Protein AF-A0AA90SBC0-F1 (afdb_monomer)

pLDDT: mean 90.41, std 7.31, range [60.12, 97.5]

Sequence (65 aa):
MDRFTLCMDRTNGTHGSNNVNYLVVSIAWQGTFILIVWECLDKKGGNSNTDERIAVMERVLNLIL

Structure (mmCIF, N/CA/C/O backbone):
data_AF-A0AA90SBC0-F1
#
_entry.id   AF-A0AA90SBC0-F1
#
loop_
_atom_site.group_PDB
_atom_site.id
_atom_site.type_symbol
_atom_site.label_atom_id
_atom_site.label_alt_id
_atom_site.label_comp_id
_atom_site.label_asym_id
_atom_site.label_entity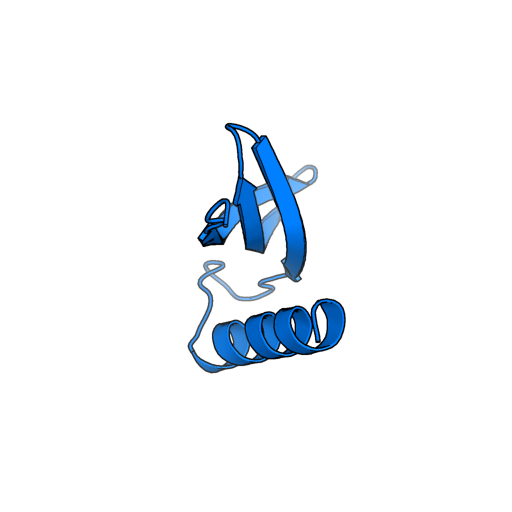_id
_atom_site.label_seq_id
_atom_site.pdbx_PDB_ins_code
_atom_site.Cartn_x
_atom_site.Cartn_y
_atom_site.Cartn_z
_atom_site.occupancy
_atom_site.B_iso_or_equiv
_atom_site.auth_seq_id
_atom_site.auth_comp_id
_atom_site.auth_asym_id
_atom_site.auth_atom_id
_atom_site.pdbx_PDB_model_num
ATOM 1 N N . MET A 1 1 ? -13.150 1.417 23.406 1.00 60.12 1 MET A N 1
ATOM 2 C CA . MET A 1 1 ? -12.445 0.707 22.323 1.00 60.12 1 MET A CA 1
ATOM 3 C C . MET A 1 1 ? -11.275 1.569 21.923 1.00 60.12 1 MET A C 1
ATOM 5 O O . MET A 1 1 ? -11.499 2.722 21.560 1.00 60.12 1 MET A O 1
ATOM 9 N N . ASP A 1 2 ? -10.063 1.044 22.056 1.00 78.44 2 ASP A N 1
ATOM 10 C CA . ASP A 1 2 ? -8.879 1.742 21.568 1.00 78.44 2 ASP A CA 1
ATOM 11 C C . ASP A 1 2 ? -8.985 1.885 20.055 1.00 78.44 2 ASP A C 1
ATOM 13 O O . ASP A 1 2 ? -9.308 0.932 19.345 1.00 78.44 2 ASP A O 1
ATOM 17 N N . ARG A 1 3 ? -8.777 3.108 19.569 1.00 88.50 3 ARG A N 1
ATOM 18 C CA . ARG A 1 3 ? -8.799 3.390 18.139 1.00 88.50 3 ARG A CA 1
ATOM 19 C C . ARG A 1 3 ? -7.421 3.100 17.569 1.00 88.50 3 ARG A C 1
ATOM 21 O O . ARG A 1 3 ? -6.413 3.513 18.139 1.00 88.50 3 ARG A O 1
ATOM 28 N N . PHE A 1 4 ? -7.399 2.422 16.436 1.00 92.31 4 PHE A N 1
ATOM 29 C CA . PHE A 1 4 ? -6.227 2.325 15.584 1.00 92.31 4 PHE A CA 1
ATOM 30 C C . PHE A 1 4 ? -6.495 3.082 14.285 1.00 92.31 4 PHE A C 1
ATOM 32 O O . PHE A 1 4 ? -7.649 3.267 13.891 1.00 92.31 4 PHE A O 1
ATOM 39 N N . THR A 1 5 ? -5.427 3.509 13.622 1.00 94.44 5 THR A N 1
ATOM 40 C CA . THR A 1 5 ? -5.507 4.188 12.327 1.00 94.44 5 THR A CA 1
ATOM 41 C C . THR A 1 5 ? -4.810 3.335 11.285 1.00 94.44 5 THR A C 1
ATOM 43 O O . THR A 1 5 ? -3.664 2.942 11.485 1.00 94.44 5 THR A O 1
ATOM 46 N N . LEU A 1 6 ? -5.483 3.063 10.167 1.00 95.12 6 LEU A N 1
ATOM 47 C CA . LEU A 1 6 ? -4.816 2.536 8.982 1.00 95.12 6 LEU A CA 1
ATOM 48 C C . LEU A 1 6 ? -4.087 3.679 8.276 1.00 95.12 6 LEU A C 1
ATOM 50 O O . LEU A 1 6 ? -4.690 4.707 7.962 1.00 95.12 6 LEU A O 1
ATOM 54 N N . CYS A 1 7 ? -2.797 3.499 8.031 1.00 95.75 7 CYS A N 1
ATOM 55 C CA . CYS A 1 7 ? -1.962 4.466 7.334 1.00 95.75 7 CYS A CA 1
ATOM 56 C C . CYS A 1 7 ? -1.491 3.850 6.021 1.00 95.75 7 CYS A C 1
ATOM 58 O O . CYS A 1 7 ? -0.894 2.778 6.027 1.00 95.75 7 CYS A O 1
ATOM 60 N N . MET A 1 8 ? -1.744 4.534 4.906 1.00 96.19 8 MET A N 1
ATOM 61 C CA . MET A 1 8 ? -1.175 4.187 3.609 1.00 96.19 8 MET A CA 1
ATOM 62 C C . MET A 1 8 ? -0.128 5.231 3.245 1.00 96.19 8 MET A C 1
ATOM 64 O O . MET A 1 8 ? -0.435 6.423 3.231 1.00 96.19 8 MET A O 1
ATOM 68 N N . ASP A 1 9 ? 1.082 4.785 2.936 1.00 94.12 9 ASP A N 1
ATOM 69 C CA . ASP A 1 9 ? 2.169 5.662 2.517 1.00 94.12 9 ASP A CA 1
ATOM 70 C C . ASP A 1 9 ? 2.935 5.064 1.338 1.00 94.12 9 ASP A C 1
ATOM 72 O O . ASP A 1 9 ? 3.024 3.847 1.167 1.00 94.12 9 ASP A O 1
ATOM 76 N N . ARG A 1 10 ? 3.499 5.940 0.509 1.00 92.06 10 ARG A N 1
ATOM 77 C CA . ARG A 1 10 ? 4.468 5.548 -0.510 1.00 92.06 10 ARG A CA 1
ATOM 78 C C . ARG A 1 10 ? 5.849 5.725 0.111 1.00 92.06 10 ARG A C 1
ATOM 80 O O . ARG A 1 10 ? 6.204 6.833 0.500 1.00 92.06 10 ARG A O 1
ATOM 87 N N . THR A 1 11 ? 6.652 4.663 0.154 1.00 90.12 11 THR A N 1
ATOM 88 C CA . THR A 1 11 ? 7.992 4.648 0.761 1.00 90.12 11 THR A CA 1
ATOM 89 C C . THR A 1 11 ? 9.080 4.469 -0.301 1.00 90.12 11 THR A C 1
ATOM 91 O O . THR A 1 11 ? 8.966 3.648 -1.208 1.00 90.12 11 THR A O 1
ATOM 94 N N . ASN A 1 12 ? 10.127 5.303 -0.233 1.00 87.31 12 ASN A N 1
ATOM 95 C CA . ASN A 1 12 ? 11.267 5.293 -1.160 1.00 87.31 12 ASN A CA 1
ATOM 96 C C . ASN A 1 12 ? 12.396 4.525 -0.486 1.00 87.31 12 ASN A C 1
ATOM 98 O O . ASN A 1 12 ? 12.794 4.902 0.614 1.00 87.31 12 ASN A O 1
ATOM 102 N N . GLY A 1 13 ? 12.909 3.490 -1.140 1.00 77.62 13 GLY A N 1
ATOM 103 C CA . GLY A 1 13 ? 14.075 2.748 -0.687 1.00 77.62 13 GLY A CA 1
ATOM 104 C C . GLY A 1 13 ? 15.130 2.637 -1.779 1.00 77.62 13 GLY A C 1
ATOM 105 O O . GLY A 1 13 ? 14.850 2.794 -2.968 1.00 77.62 13 GLY A O 1
ATOM 106 N N . THR A 1 14 ? 16.351 2.324 -1.365 1.00 81.25 14 THR A N 1
ATOM 107 C CA . THR A 1 14 ? 17.423 1.890 -2.258 1.00 81.25 14 THR A CA 1
ATOM 108 C C . THR A 1 14 ? 17.784 0.451 -1.916 1.00 81.25 14 THR A C 1
ATOM 110 O O . THR A 1 14 ? 17.985 0.102 -0.754 1.00 81.25 14 THR A O 1
ATOM 113 N N . HIS A 1 15 ? 17.842 -0.408 -2.929 1.00 77.12 15 HIS A N 1
ATOM 114 C CA . HIS A 1 15 ? 18.396 -1.750 -2.808 1.00 77.12 15 HIS A CA 1
ATOM 115 C C . HIS A 1 15 ? 19.659 -1.816 -3.667 1.00 77.12 15 HIS A C 1
ATOM 117 O O . HIS A 1 15 ? 19.596 -1.974 -4.888 1.00 77.12 15 HIS A O 1
ATOM 123 N N . GLY A 1 16 ? 20.814 -1.601 -3.031 1.00 84.38 16 GLY A N 1
ATOM 124 C CA . GLY A 1 16 ? 22.070 -1.370 -3.744 1.00 84.38 16 GLY A CA 1
ATOM 125 C C . GLY A 1 16 ? 21.982 -0.106 -4.603 1.00 84.38 16 GLY A C 1
ATOM 126 O O . GLY A 1 16 ? 21.712 0.976 -4.087 1.00 84.38 16 GLY A O 1
ATOM 127 N N . SER A 1 17 ? 22.183 -0.248 -5.916 1.00 79.62 17 SER A N 1
ATOM 128 C CA . SER A 1 17 ? 22.070 0.845 -6.894 1.00 79.62 17 SER A CA 1
ATOM 129 C C . SER A 1 17 ? 20.659 1.051 -7.458 1.00 79.62 17 SER A C 1
ATOM 131 O O . SER A 1 17 ? 20.457 1.970 -8.250 1.00 79.62 17 SER A O 1
ATOM 133 N N . ASN A 1 18 ? 19.686 0.211 -7.091 1.00 79.38 18 ASN A N 1
ATOM 134 C CA . ASN A 1 18 ? 18.330 0.274 -7.635 1.00 79.38 18 ASN A CA 1
ATOM 135 C C . ASN A 1 18 ? 17.399 1.038 -6.687 1.00 79.38 18 ASN A C 1
ATOM 137 O O . ASN A 1 18 ? 17.290 0.704 -5.506 1.00 79.38 18 ASN A O 1
ATOM 141 N N . ASN A 1 19 ? 16.696 2.041 -7.216 1.00 83.50 19 ASN A N 1
ATOM 142 C CA . ASN A 1 19 ? 15.618 2.715 -6.495 1.00 83.50 19 ASN A CA 1
ATOM 143 C C . ASN A 1 19 ? 14.370 1.836 -6.521 1.00 83.50 19 ASN A C 1
ATOM 145 O O . ASN A 1 19 ? 13.885 1.491 -7.598 1.00 83.50 19 ASN A O 1
ATOM 149 N N . VAL A 1 20 ? 13.831 1.522 -5.346 1.00 87.12 20 VAL A N 1
ATOM 150 C CA . VAL A 1 20 ? 12.602 0.741 -5.206 1.00 87.12 20 VAL A CA 1
ATOM 151 C C . VAL A 1 20 ? 11.557 1.585 -4.494 1.00 87.12 20 VAL A C 1
ATOM 153 O O . VAL A 1 20 ? 11.824 2.213 -3.468 1.00 87.12 20 VAL A O 1
ATOM 156 N N . ASN A 1 21 ? 10.360 1.619 -5.064 1.00 92.06 21 ASN A N 1
ATOM 157 C CA . ASN A 1 21 ? 9.213 2.299 -4.489 1.00 92.06 21 ASN A CA 1
ATOM 158 C C . ASN A 1 21 ? 8.233 1.262 -3.972 1.00 92.06 21 ASN A C 1
ATOM 160 O O . ASN A 1 21 ? 7.880 0.342 -4.703 1.00 92.06 21 ASN A O 1
ATOM 164 N N . TYR A 1 22 ? 7.765 1.442 -2.745 1.00 93.38 22 TYR A N 1
ATOM 165 C CA . TYR A 1 22 ? 6.739 0.590 -2.164 1.00 93.38 22 TYR A CA 1
ATOM 166 C C . TYR A 1 22 ? 5.494 1.407 -1.855 1.00 93.38 22 TYR A C 1
ATOM 168 O O . TYR A 1 22 ? 5.597 2.526 -1.352 1.00 93.38 22 TYR A O 1
ATOM 176 N N . LEU A 1 23 ? 4.323 0.839 -2.127 1.00 96.00 23 LEU A N 1
ATOM 177 C CA . LEU A 1 23 ? 3.077 1.264 -1.502 1.00 96.00 23 LEU A CA 1
ATOM 178 C C . LEU A 1 23 ? 2.874 0.409 -0.256 1.00 96.00 23 LEU A C 1
ATOM 180 O O . LEU A 1 23 ? 2.835 -0.813 -0.348 1.00 96.00 23 LEU A O 1
ATOM 184 N N . VAL A 1 24 ? 2.776 1.045 0.900 1.00 95.56 24 VAL A N 1
ATOM 185 C CA . VAL A 1 24 ? 2.760 0.395 2.207 1.00 95.56 24 VAL A CA 1
ATOM 186 C C . VAL A 1 24 ? 1.443 0.703 2.907 1.00 95.56 24 VAL A C 1
ATOM 188 O O . VAL A 1 24 ? 1.006 1.852 2.892 1.00 95.56 24 VAL A O 1
ATOM 191 N N . VAL A 1 25 ? 0.838 -0.298 3.555 1.00 97.19 25 VAL A N 1
ATOM 192 C CA . VAL A 1 25 ? -0.255 -0.088 4.515 1.00 97.19 25 VAL A CA 1
ATOM 193 C C . VAL A 1 25 ? 0.104 -0.671 5.875 1.00 97.19 25 VAL A C 1
ATOM 195 O O . VAL A 1 25 ? 0.602 -1.79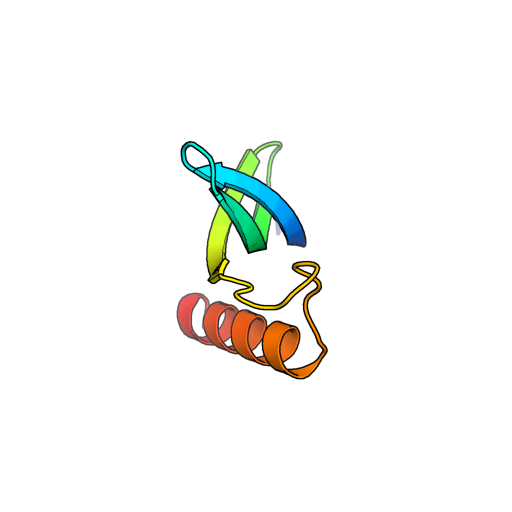5 5.990 1.00 97.19 25 VAL A O 1
ATOM 198 N N . SER A 1 26 ? -0.172 0.103 6.916 1.00 96.00 26 SER A N 1
ATOM 199 C CA . SER A 1 26 ? 0.140 -0.221 8.301 1.00 96.00 26 SER A CA 1
ATOM 200 C C . SER A 1 26 ? -0.994 0.146 9.255 1.00 96.00 26 SER A C 1
ATOM 202 O O . SER A 1 26 ? -1.900 0.907 8.913 1.00 96.00 26 SER A O 1
ATOM 204 N N . ILE A 1 27 ? -0.899 -0.356 10.484 1.00 95.44 27 ILE A N 1
ATOM 205 C CA . ILE A 1 27 ? -1.662 0.125 11.634 1.00 95.44 27 ILE A CA 1
ATOM 206 C C . ILE A 1 27 ? -0.773 1.032 12.486 1.00 95.44 27 ILE A C 1
ATOM 208 O O . ILE A 1 27 ? 0.288 0.616 12.953 1.00 95.44 27 ILE A O 1
ATOM 212 N N . ALA A 1 28 ? -1.241 2.252 12.740 1.00 95.06 28 ALA A N 1
ATOM 213 C CA . ALA A 1 28 ? -0.745 3.108 13.806 1.00 95.06 28 ALA A CA 1
ATOM 214 C C . ALA A 1 28 ? -1.598 2.900 15.064 1.00 95.06 28 ALA A C 1
ATOM 216 O O . ALA A 1 28 ? -2.802 3.184 15.074 1.00 95.06 28 ALA A O 1
ATOM 217 N N . TRP A 1 29 ? -0.973 2.398 16.129 1.00 95.00 29 TRP A N 1
ATOM 218 C CA . TRP A 1 29 ? -1.635 2.121 17.403 1.00 95.00 29 TRP A CA 1
ATOM 219 C C . TRP A 1 29 ? -0.649 2.232 18.570 1.00 95.00 29 TRP A C 1
ATOM 221 O O . TRP A 1 29 ? 0.464 1.721 18.495 1.00 95.00 29 TRP A O 1
ATOM 231 N N . GLN A 1 30 ? -1.047 2.938 19.634 1.00 93.56 30 GLN A N 1
ATOM 232 C CA . GLN A 1 30 ? -0.253 3.140 20.861 1.00 93.56 30 GLN A CA 1
ATOM 233 C C . GLN A 1 30 ? 1.219 3.539 20.612 1.00 93.56 30 GLN A C 1
ATOM 235 O O . GLN A 1 30 ? 2.146 2.992 21.201 1.00 93.56 30 GLN A O 1
ATOM 240 N N . GLY A 1 31 ? 1.447 4.491 19.700 1.00 91.31 31 GLY A N 1
ATOM 241 C CA . GLY A 1 31 ? 2.796 4.976 19.370 1.00 91.31 31 GLY A CA 1
ATOM 242 C C . GLY A 1 31 ? 3.650 3.997 18.555 1.00 91.31 31 GLY A C 1
ATOM 243 O O . GLY A 1 31 ? 4.813 4.287 18.295 1.00 91.31 31 GLY A O 1
ATOM 244 N N . THR A 1 32 ? 3.080 2.869 18.128 1.00 93.06 32 THR A N 1
A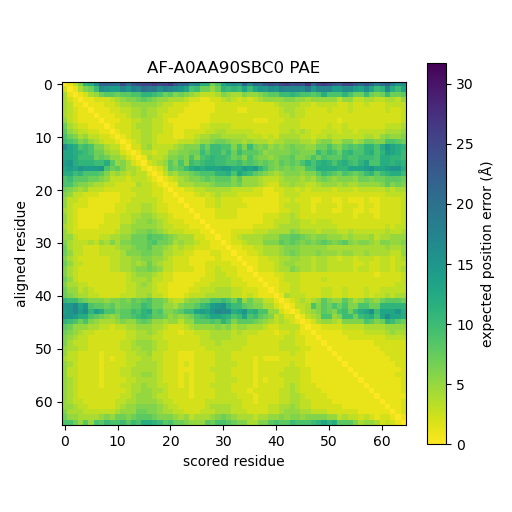TOM 245 C CA . THR A 1 32 ? 3.739 1.858 17.296 1.00 93.06 32 THR A CA 1
ATOM 246 C C . THR A 1 32 ? 3.152 1.853 15.890 1.00 93.06 32 THR A C 1
ATOM 248 O O . THR A 1 32 ? 1.954 2.069 15.695 1.00 93.06 32 THR A O 1
ATOM 251 N N . PHE A 1 33 ? 4.010 1.583 14.908 1.00 91.94 33 PHE A N 1
ATOM 252 C CA . PHE A 1 33 ? 3.640 1.405 13.511 1.00 91.94 33 PHE A CA 1
ATOM 253 C C . PHE A 1 33 ? 3.876 -0.050 13.109 1.00 91.94 33 PHE A C 1
ATOM 255 O O . PHE A 1 33 ? 5.011 -0.526 13.116 1.00 91.94 33 PHE A O 1
ATOM 262 N N . ILE A 1 34 ? 2.802 -0.760 12.776 1.00 93.25 34 ILE A N 1
ATOM 263 C CA . ILE A 1 34 ? 2.835 -2.183 12.436 1.00 93.25 34 ILE A CA 1
ATOM 264 C C . IL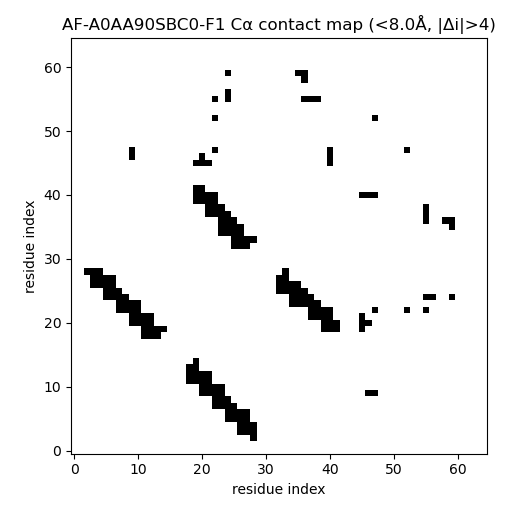E A 1 34 ? 2.549 -2.325 10.944 1.00 93.25 34 ILE A C 1
ATOM 266 O O . ILE A 1 34 ? 1.440 -2.043 10.493 1.00 93.25 34 ILE A O 1
ATOM 270 N N . LEU A 1 35 ? 3.552 -2.749 10.175 1.00 93.19 35 LEU A N 1
ATOM 271 C CA . LEU A 1 35 ? 3.432 -3.021 8.742 1.00 93.19 35 LEU A CA 1
ATOM 272 C C . LEU A 1 35 ? 2.513 -4.231 8.503 1.00 93.19 35 LEU A C 1
ATOM 274 O O . LEU A 1 35 ? 2.779 -5.299 9.046 1.00 93.19 35 LEU A O 1
ATOM 278 N N . ILE A 1 36 ? 1.468 -4.079 7.681 1.00 94.62 36 ILE A N 1
ATOM 279 C CA . ILE A 1 36 ? 0.539 -5.176 7.347 1.00 94.62 36 ILE A CA 1
ATOM 280 C C . ILE A 1 36 ? 0.852 -5.725 5.958 1.00 94.62 36 ILE A C 1
ATOM 282 O O . ILE A 1 36 ? 1.091 -6.917 5.790 1.00 94.62 36 ILE A O 1
ATOM 286 N N . VAL A 1 37 ? 0.855 -4.843 4.956 1.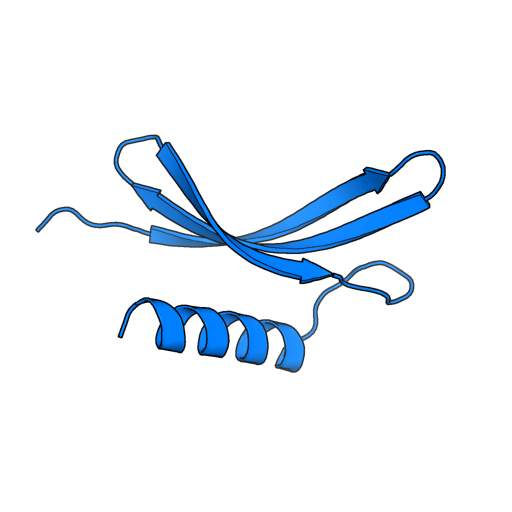00 95.88 37 VAL A N 1
ATOM 287 C CA . VAL A 1 37 ? 1.088 -5.200 3.554 1.00 95.88 37 VAL A CA 1
ATOM 288 C C . VAL A 1 37 ? 1.953 -4.159 2.864 1.00 95.88 37 VAL A C 1
ATOM 290 O O . VAL A 1 37 ? 1.962 -2.980 3.226 1.00 95.88 37 VAL A O 1
ATOM 293 N N . TRP A 1 38 ? 2.647 -4.608 1.825 1.00 94.25 38 TRP A N 1
ATOM 294 C CA . TRP A 1 38 ? 3.324 -3.748 0.870 1.00 94.25 38 TRP A CA 1
ATOM 295 C C . TRP A 1 38 ? 3.150 -4.280 -0.555 1.00 94.25 38 TRP A C 1
ATOM 297 O O . TRP A 1 38 ? 2.913 -5.475 -0.770 1.00 94.25 38 TRP A O 1
ATOM 307 N N . GLU A 1 39 ? 3.276 -3.373 -1.516 1.00 93.38 39 GLU A N 1
ATOM 308 C CA . GLU A 1 39 ? 3.274 -3.637 -2.952 1.00 93.38 39 GLU A CA 1
ATOM 309 C C . GLU A 1 39 ? 4.461 -2.916 -3.596 1.00 93.38 39 GLU A C 1
ATOM 311 O O . GLU A 1 39 ? 4.724 -1.752 -3.280 1.00 93.38 39 GLU A O 1
ATOM 316 N N . CYS A 1 40 ? 5.196 -3.596 -4.477 1.00 92.19 40 CYS A N 1
ATOM 317 C CA . CYS A 1 40 ? 6.311 -2.979 -5.191 1.00 92.19 40 CYS A CA 1
ATOM 318 C C . CYS A 1 40 ? 5.780 -2.196 -6.397 1.00 92.19 40 CYS A C 1
ATOM 320 O O . CYS A 1 40 ? 5.058 -2.729 -7.233 1.00 92.19 40 CYS A O 1
ATOM 322 N 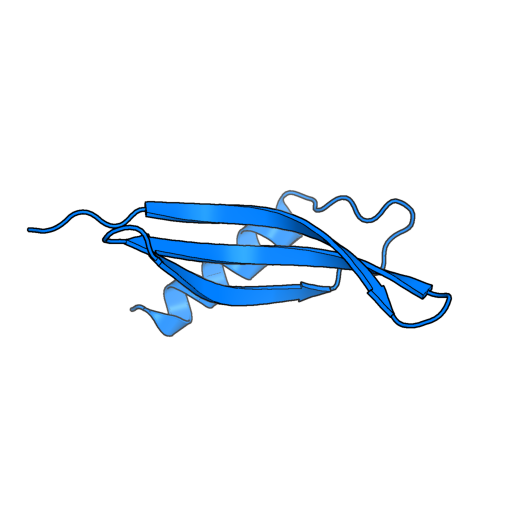N . LEU A 1 41 ? 6.151 -0.924 -6.506 1.00 91.94 41 LEU A N 1
ATOM 323 C CA . LEU A 1 41 ? 5.728 -0.043 -7.588 1.00 91.94 41 LEU A CA 1
ATOM 324 C C . LEU A 1 41 ? 6.795 -0.034 -8.688 1.00 91.94 41 LEU A C 1
ATOM 326 O O . LEU A 1 41 ? 7.605 0.891 -8.764 1.00 91.94 41 LEU A O 1
ATOM 330 N N . ASP A 1 42 ? 6.771 -1.040 -9.565 1.00 80.75 42 ASP A N 1
ATOM 331 C CA . ASP A 1 42 ? 7.749 -1.233 -10.656 1.00 80.75 42 ASP A CA 1
ATOM 332 C C . ASP A 1 42 ? 7.514 -0.317 -11.880 1.00 80.75 42 ASP A C 1
ATOM 334 O O . ASP A 1 42 ? 7.751 -0.654 -13.039 1.00 80.75 42 ASP A O 1
ATOM 338 N N . LYS A 1 43 ? 6.995 0.889 -11.636 1.00 81.75 43 LYS A N 1
ATOM 339 C CA . LYS A 1 43 ? 6.733 1.892 -12.673 1.00 81.75 43 LYS A CA 1
ATOM 340 C C . LYS A 1 43 ? 7.734 3.028 -12.604 1.00 81.75 43 LYS A C 1
ATOM 342 O O . LYS A 1 43 ? 8.140 3.459 -11.524 1.00 81.75 43 LYS A O 1
ATOM 347 N N . LYS A 1 44 ? 8.068 3.595 -13.768 1.00 74.50 44 LYS A N 1
ATOM 348 C CA . LYS A 1 44 ? 8.893 4.810 -13.863 1.00 74.50 44 LYS A CA 1
ATOM 349 C C . LYS A 1 44 ? 8.286 5.916 -12.989 1.00 74.50 44 LYS A C 1
ATOM 351 O O . LYS A 1 44 ? 7.152 6.331 -13.208 1.00 74.50 44 LYS A O 1
ATOM 356 N N . GLY A 1 45 ? 9.038 6.364 -11.983 1.00 76.75 45 GLY A N 1
ATOM 357 C CA . GLY A 1 45 ? 8.610 7.387 -11.020 1.00 76.75 45 GLY A CA 1
ATOM 358 C C . GLY A 1 45 ? 7.927 6.864 -9.748 1.00 76.75 45 GLY A C 1
ATOM 359 O O . GLY A 1 45 ? 7.743 7.647 -8.825 1.00 76.75 45 GLY A O 1
ATOM 360 N N . GLY A 1 46 ? 7.589 5.569 -9.657 1.00 82.06 46 GLY A N 1
ATOM 361 C CA . GLY A 1 46 ? 7.269 4.915 -8.380 1.00 82.06 46 GLY A CA 1
ATOM 362 C C . GLY A 1 46 ? 5.953 5.319 -7.710 1.00 82.06 46 GLY A C 1
ATOM 363 O O . GLY A 1 46 ? 5.853 5.313 -6.488 1.00 82.06 46 GLY A O 1
ATOM 364 N N . ASN A 1 47 ? 4.952 5.724 -8.494 1.00 90.62 47 ASN A N 1
ATOM 365 C CA . ASN A 1 47 ? 3.951 6.667 -7.999 1.00 90.62 47 ASN A CA 1
ATOM 366 C C . ASN A 1 47 ? 2.614 6.162 -7.437 1.00 90.62 47 ASN A C 1
ATOM 368 O O . ASN A 1 47 ? 1.835 7.011 -7.083 1.00 90.62 47 ASN A O 1
ATOM 372 N N . SER A 1 48 ? 2.252 4.894 -7.294 1.00 93.62 48 SER A N 1
ATOM 373 C CA . SER A 1 48 ? 0.860 4.461 -7.003 1.00 93.62 48 SER A CA 1
ATOM 374 C C . SER A 1 48 ? -0.239 4.999 -7.968 1.00 93.62 48 SER A C 1
ATOM 376 O O . SER A 1 48 ? -0.157 6.089 -8.527 1.00 93.62 48 SER A O 1
ATOM 378 N N . ASN A 1 49 ? -1.288 4.234 -8.231 1.00 94.06 49 ASN A N 1
ATOM 379 C CA . ASN A 1 49 ? -2.514 4.725 -8.871 1.00 94.06 49 ASN A CA 1
ATOM 380 C C . ASN A 1 49 ? -3.727 4.220 -8.081 1.00 94.06 49 ASN A C 1
ATOM 382 O O . ASN A 1 49 ? -3.568 3.525 -7.078 1.00 94.06 49 ASN A O 1
ATOM 386 N N . THR A 1 50 ? -4.932 4.613 -8.486 1.00 96.12 50 THR A N 1
ATOM 387 C CA . THR A 1 50 ? -6.156 4.225 -7.775 1.00 96.12 50 THR A CA 1
ATOM 388 C C . THR A 1 50 ? -6.321 2.709 -7.704 1.00 96.12 50 THR A C 1
ATOM 390 O O . THR A 1 50 ? -6.600 2.200 -6.624 1.00 96.12 50 THR A O 1
ATOM 393 N N . ASP A 1 51 ? -6.071 1.990 -8.798 1.00 95.88 51 ASP A N 1
ATOM 394 C CA . ASP A 1 51 ? -6.265 0.537 -8.859 1.00 95.88 51 ASP A CA 1
ATOM 395 C C . ASP A 1 51 ? -5.296 -0.206 -7.933 1.00 95.88 51 ASP A C 1
ATOM 397 O O . ASP A 1 51 ? -5.701 -1.084 -7.179 1.00 95.88 51 ASP A O 1
ATOM 401 N N . GLU A 1 52 ? -4.027 0.201 -7.899 1.00 95.31 52 GLU A N 1
ATOM 402 C CA . GLU A 1 52 ? -3.028 -0.354 -6.980 1.00 95.31 52 GLU A CA 1
ATOM 403 C C . GLU A 1 52 ? -3.380 -0.064 -5.513 1.00 95.31 52 GLU A C 1
ATOM 405 O O . GLU A 1 52 ? -3.194 -0.917 -4.645 1.00 95.31 52 GLU A O 1
ATOM 410 N N . ARG A 1 53 ? -3.918 1.129 -5.219 1.00 96.62 53 ARG A N 1
ATOM 411 C CA . ARG A 1 53 ? -4.375 1.486 -3.866 1.00 96.62 53 ARG A CA 1
ATOM 412 C C . ARG A 1 53 ? -5.594 0.668 -3.451 1.00 96.62 53 ARG A C 1
ATOM 414 O O . ARG A 1 53 ? -5.664 0.256 -2.297 1.00 96.62 53 ARG A O 1
ATOM 421 N N . ILE A 1 54 ? -6.531 0.418 -4.365 1.00 97.50 54 ILE A N 1
ATOM 422 C C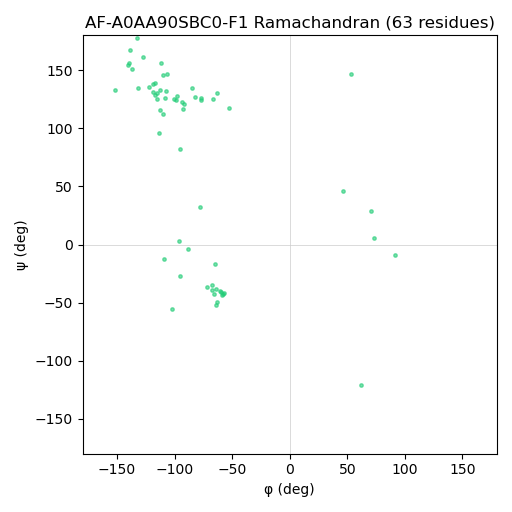A . ILE A 1 54 ? -7.682 -0.459 -4.116 1.00 97.50 54 ILE A CA 1
ATOM 423 C C . ILE A 1 54 ? -7.193 -1.883 -3.858 1.00 97.50 54 ILE A C 1
ATOM 425 O O . ILE A 1 54 ? -7.496 -2.434 -2.805 1.00 97.50 54 ILE A O 1
ATOM 429 N N . ALA A 1 55 ? -6.362 -2.434 -4.744 1.00 96.44 55 ALA A N 1
ATOM 4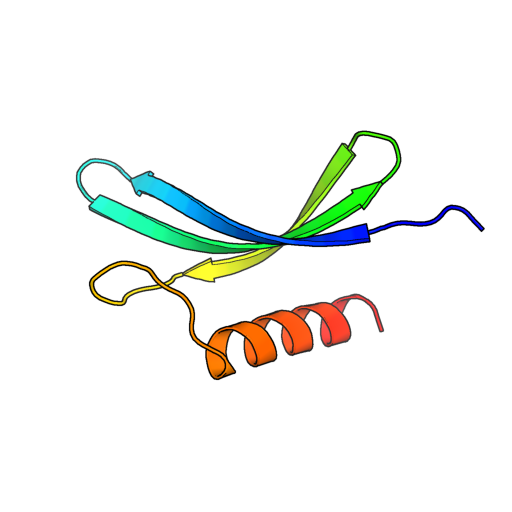30 C CA . ALA A 1 55 ? -5.847 -3.794 -4.622 1.00 96.44 55 ALA A CA 1
ATOM 431 C C . ALA A 1 55 ? -5.101 -4.017 -3.296 1.00 96.44 55 ALA A C 1
ATOM 433 O O . ALA A 1 55 ? -5.292 -5.033 -2.626 1.00 96.44 55 ALA A O 1
ATOM 434 N N . VAL A 1 56 ? -4.280 -3.053 -2.860 1.00 96.56 56 VAL A N 1
ATOM 435 C CA . VAL A 1 56 ? -3.574 -3.172 -1.577 1.00 96.56 56 VAL A CA 1
ATOM 436 C C . VAL A 1 56 ? -4.543 -3.110 -0.386 1.00 96.56 56 VAL A C 1
ATOM 438 O O . VAL A 1 56 ? -4.341 -3.821 0.595 1.00 96.56 56 VAL A O 1
ATOM 441 N N . MET A 1 57 ? -5.618 -2.318 -0.468 1.00 96.62 57 MET A N 1
ATOM 442 C CA . MET A 1 57 ? -6.645 -2.261 0.578 1.00 96.62 57 MET A CA 1
ATOM 443 C C . MET A 1 57 ? -7.515 -3.516 0.614 1.00 96.62 57 MET A C 1
ATOM 445 O O . MET A 1 57 ? -7.840 -3.984 1.701 1.00 96.62 57 MET A O 1
ATOM 449 N N . GLU A 1 58 ? -7.840 -4.110 -0.532 1.00 96.88 58 GLU A N 1
ATOM 450 C CA . GLU A 1 58 ? -8.507 -5.415 -0.593 1.00 96.88 58 GLU A CA 1
ATOM 451 C C . GLU A 1 58 ? -7.654 -6.495 0.081 1.00 96.88 58 GLU A C 1
ATOM 453 O O . GLU A 1 58 ? -8.168 -7.290 0.867 1.00 96.88 58 GLU A O 1
ATOM 458 N N . ARG A 1 59 ? -6.330 -6.477 -0.134 1.00 96.69 59 ARG A N 1
ATOM 459 C CA . ARG A 1 59 ? -5.396 -7.359 0.586 1.00 96.69 59 ARG A CA 1
ATOM 460 C C . ARG A 1 59 ? -5.432 -7.129 2.098 1.00 96.69 59 ARG A C 1
ATOM 462 O O . ARG A 1 59 ? -5.389 -8.104 2.838 1.00 96.69 59 ARG A O 1
ATOM 469 N N . VAL A 1 60 ? -5.529 -5.880 2.564 1.00 95.62 60 VAL A N 1
ATOM 470 C CA . VAL A 1 60 ? -5.688 -5.579 4.000 1.00 95.62 60 VAL A CA 1
ATOM 471 C C . VAL A 1 60 ? -6.993 -6.152 4.535 1.00 95.62 60 VAL A C 1
ATOM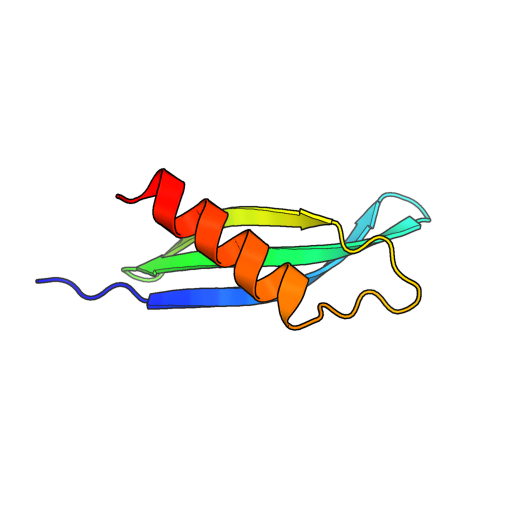 473 O O . VAL A 1 60 ? -6.966 -6.836 5.552 1.00 95.62 60 VAL A O 1
ATOM 476 N N . LEU A 1 61 ? -8.117 -5.906 3.855 1.00 94.62 61 LEU A N 1
ATOM 477 C CA . LEU A 1 61 ? -9.429 -6.404 4.273 1.00 94.62 61 LEU A CA 1
ATOM 478 C C . LEU A 1 61 ? -9.440 -7.932 4.377 1.00 94.62 61 LEU A C 1
ATOM 480 O O . LEU A 1 61 ? -9.898 -8.447 5.386 1.00 94.62 61 LEU A O 1
ATOM 484 N N . ASN A 1 62 ? -8.840 -8.637 3.413 1.00 95.69 62 ASN A N 1
ATOM 485 C CA . ASN A 1 62 ? -8.709 -10.099 3.435 1.00 95.69 62 ASN A CA 1
ATOM 486 C C . ASN A 1 62 ? -7.824 -10.648 4.572 1.00 95.69 62 ASN A C 1
ATOM 488 O O . ASN A 1 62 ? -7.835 -11.850 4.819 1.00 95.69 62 ASN A O 1
ATOM 492 N N . LEU A 1 63 ? -7.001 -9.812 5.213 1.00 92.31 63 LEU A N 1
ATOM 493 C CA . LEU A 1 63 ? -6.147 -10.221 6.334 1.00 92.31 63 LEU A CA 1
ATOM 494 C C . LEU A 1 63 ? -6.779 -9.939 7.698 1.00 92.31 63 LEU A C 1
ATOM 496 O O . LEU A 1 63 ? -6.407 -10.585 8.676 1.00 92.31 63 LEU A O 1
ATOM 500 N N . ILE A 1 64 ? -7.664 -8.941 7.783 1.00 86.44 64 ILE A N 1
ATOM 501 C CA . ILE A 1 64 ? -8.226 -8.464 9.057 1.00 86.44 64 ILE A CA 1
ATOM 502 C C . ILE A 1 64 ? -9.703 -8.829 9.254 1.00 86.44 64 ILE A C 1
ATOM 504 O O . ILE A 1 64 ? -10.207 -8.655 10.365 1.00 86.44 64 ILE A O 1
ATOM 508 N N . LEU A 1 65 ? -10.385 -9.286 8.200 1.00 84.69 65 LEU A N 1
ATOM 509 C CA . LEU A 1 65 ? -11.759 -9.799 8.212 1.00 84.69 65 LEU A CA 1
ATOM 510 C C . LEU A 1 65 ? -11.753 -11.307 7.954 1.00 84.69 65 LEU A C 1
ATOM 512 O O . LEU A 1 65 ? -12.568 -11.993 8.608 1.00 84.69 65 LEU A O 1
#

Nearest PDB structures (foldseek):
  6lof-assembly1_D  TM=5.567E-01  e=8.531E-01  Zoanthus sp.
  4z9c-assembly1_F  TM=3.494E-01  e=4.597E-01  Escherichia coli
  3a7u-assembly1_A  TM=4.002E-01  e=1.906E+00  Bos taurus
  5ys0-assembly3_C  TM=3.885E-01  e=7.429E+00  Saccharomyces cerevisiae S288C

Radius of gyration: 13.09 Å; Cα contacts (8 Å, |Δi|>4): 98; chains: 1; bounding box: 34×18×36 Å

Secondary structure (DSSP, 8-state):
----EEEEEEEEEEETTEEEEEEEEEEEETTEEEEEEEEE--STT----HHHHHHHHHHHHHHH-

Solvent-accessible surface area (backbone atoms only — not comparable to full-atom values): 4059 Å² total; per-residue (Å²): 131,89,78,68,41,82,45,76,47,79,47,85,46,69,60,86,93,43,80,44,24,33,44,34,37,27,40,42,43,96,96,41,78,46,81,74,51,73,45,78,34,94,48,95,86,38,70,80,51,72,67,59,52,50,55,55,49,52,55,48,49,72,73,78,107

Mean predicted aligned error: 4.21 Å

Foldseek 3Di:
DFDKDKDWDWDWDDDDPDIWIKTWIWIDGPNDTGTDDIDTQPDDPNDDDPVNVVVRVVVVVVVPD